Protein AF-A0A957DIC8-F1 (afdb_monomer)

Nearest PDB structures (foldseek):
  5a7d-assembly4_D  TM=9.035E-01  e=2.967E-04  Drosophila melanogaster
  4a1s-assembly1_B  TM=9.105E-01  e=1.262E-03  Drosophila melanogaster
  3ro3-assembly1_A  TM=9.107E-01  e=4.568E-03  Mus musculus
  4i1a-assembly3_A  TM=9.042E-01  e=1.486E-02  Bacillus subtilis subsp. subtilis str. 168
  4i1a-assembly3_B  TM=9.034E-01  e=1.567E-02  Bacillus subtilis subsp. subtilis str. 168

pLDDT: mean 93.75, std 7.5, range [58.19, 98.69]

Mean predicted aligned error: 3.77 Å

Foldseek 3Di:
DVVVVVVVLVVLLVVLVVQLVVCVVVVVLLSNLVSLQSNLVSCVVVVVLVSSLVSLVSSLVSCVVVVVLVSNLVSLQVNLVSCVVVVVNVSSQVSLVSSLVSCVVVVHPCNVVSVVVNVD

Radius of gyration: 14.81 Å; Cα contacts (8 Å, |Δi|>4): 132; chains: 1; bounding box: 31×35×41 Å

Sequence (120 aa):
MLAQDTGEMDLARRRYEESLAMMRELGNRAGIATALGALAILEKAEGNEAEAERLYREAIDIGGQIGDVAGMSINLFNLALLLEKQARLAEALPLLQQSLAIFERLGSPYASHVRPVLER

Structure (mmCIF, N/CA/C/O backbone):
data_AF-A0A957DIC8-F1
#
_entry.id   AF-A0A957DIC8-F1
#
loop_
_atom_site.group_PDB
_atom_site.id
_atom_site.type_symbol
_atom_site.label_atom_id
_atom_site.label_alt_id
_atom_site.label_comp_id
_atom_site.label_asym_id
_atom_site.label_entity_id
_atom_site.label_seq_id
_atom_site.pdbx_PDB_ins_code
_atom_site.Cartn_x
_atom_site.Cartn_y
_atom_site.Cartn_z
_atom_site.occupancy
_atom_site.B_iso_or_equiv
_atom_site.auth_seq_id
_atom_site.auth_comp_id
_atom_site.auth_asym_id
_atom_site.auth_atom_id
_atom_site.pdbx_PDB_model_num
ATOM 1 N N . MET A 1 1 ? 2.372 7.529 25.936 1.00 58.19 1 MET A N 1
ATOM 2 C CA . MET A 1 1 ? 2.758 7.460 24.513 1.00 58.19 1 MET A CA 1
ATOM 3 C C . MET A 1 1 ? 1.603 6.976 23.647 1.00 58.19 1 MET A C 1
ATOM 5 O O . MET A 1 1 ? 1.194 7.756 22.810 1.00 58.19 1 MET A O 1
ATOM 9 N N . LEU A 1 2 ? 0.963 5.833 23.944 1.00 61.56 2 LEU A N 1
ATOM 10 C CA . LEU A 1 2 ? -0.177 5.304 23.163 1.00 61.56 2 LEU A CA 1
ATOM 11 C C . LEU A 1 2 ? -1.284 6.321 22.803 1.00 61.56 2 LEU A C 1
ATOM 13 O O . LEU A 1 2 ? -1.678 6.392 21.653 1.00 61.56 2 LEU A O 1
ATOM 17 N N . ALA A 1 3 ? -1.751 7.150 23.745 1.00 64.38 3 ALA A N 1
ATOM 18 C CA . ALA A 1 3 ? -2.826 8.115 23.466 1.00 64.38 3 ALA A CA 1
ATOM 19 C C . ALA A 1 3 ? -2.434 9.235 22.480 1.00 64.38 3 ALA A C 1
ATOM 21 O O . ALA A 1 3 ? -3.295 9.778 21.797 1.00 64.38 3 ALA A O 1
ATOM 22 N N . GLN A 1 4 ? -1.147 9.592 22.423 1.00 70.62 4 GLN A N 1
ATOM 23 C CA . GLN A 1 4 ? -0.654 10.622 21.510 1.00 70.62 4 GLN A CA 1
ATOM 24 C C . GLN A 1 4 ? -0.507 10.043 20.099 1.00 70.62 4 GLN A C 1
ATOM 26 O O . GLN A 1 4 ? -0.954 10.666 19.144 1.00 70.62 4 GLN A O 1
ATOM 31 N N . ASP A 1 5 ? 0.004 8.813 19.995 1.00 69.06 5 ASP A N 1
ATOM 32 C CA . ASP A 1 5 ? 0.127 8.099 18.722 1.00 69.06 5 ASP A CA 1
ATOM 33 C C . ASP A 1 5 ? -1.251 7.856 18.086 1.00 69.06 5 ASP A C 1
ATOM 35 O O . ASP A 1 5 ? -1.428 8.115 16.899 1.00 69.06 5 ASP A O 1
ATOM 39 N N . THR A 1 6 ? -2.259 7.456 18.875 1.00 73.94 6 THR A N 1
ATOM 40 C CA . THR A 1 6 ? -3.643 7.311 18.388 1.00 73.94 6 THR A CA 1
ATOM 41 C C . THR A 1 6 ? -4.233 8.647 17.926 1.00 73.94 6 THR A C 1
ATOM 43 O O . THR A 1 6 ? -4.849 8.705 16.868 1.00 73.94 6 THR A O 1
ATOM 46 N N . GLY A 1 7 ? -3.995 9.741 18.660 1.00 80.94 7 GLY A N 1
ATOM 47 C CA . GLY A 1 7 ? -4.488 11.068 18.273 1.00 80.94 7 GLY A CA 1
ATOM 48 C C . GLY A 1 7 ? -3.878 11.602 16.969 1.00 80.94 7 GLY A C 1
ATOM 49 O O . GLY A 1 7 ? -4.579 12.226 16.172 1.00 80.94 7 GLY A O 1
ATOM 50 N N . GLU A 1 8 ? -2.595 11.332 16.721 1.00 83.81 8 GLU A N 1
ATOM 51 C CA . GLU A 1 8 ? -1.920 11.694 15.467 1.00 83.81 8 GLU A CA 1
ATOM 52 C C . GLU A 1 8 ? -2.397 10.827 14.289 1.00 83.81 8 GLU A C 1
ATOM 54 O O . GLU A 1 8 ? -2.584 11.344 13.186 1.00 83.81 8 GLU A O 1
ATOM 59 N N . MET A 1 9 ? -2.654 9.529 14.515 1.00 82.75 9 MET A N 1
ATOM 60 C CA . MET A 1 9 ? -3.218 8.633 13.492 1.00 82.75 9 MET A CA 1
ATOM 61 C C . MET A 1 9 ? -4.632 9.068 13.085 1.00 82.75 9 MET A C 1
ATOM 63 O O . MET A 1 9 ? -4.911 9.199 11.891 1.00 82.75 9 MET A O 1
ATOM 67 N N . ASP A 1 10 ? -5.490 9.386 14.060 1.00 87.12 10 ASP A N 1
ATOM 68 C CA . ASP A 1 10 ? -6.846 9.893 13.821 1.00 87.12 10 ASP A CA 1
ATOM 69 C C . ASP A 1 10 ? -6.831 11.216 13.046 1.00 87.12 10 ASP A C 1
ATOM 71 O O . ASP A 1 10 ? -7.641 11.440 12.140 1.00 87.12 10 ASP A O 1
ATOM 75 N N . LEU A 1 11 ? -5.895 12.109 13.380 1.00 90.06 11 LEU A N 1
ATOM 76 C CA . LEU A 1 11 ? -5.728 13.365 12.662 1.00 90.06 11 LEU A CA 1
ATOM 77 C C . LEU A 1 11 ? -5.266 13.118 11.222 1.00 90.06 11 LEU A C 1
ATOM 79 O O . LEU A 1 11 ? -5.849 13.685 10.298 1.00 90.06 11 LEU A O 1
ATOM 83 N N . ALA A 1 12 ? -4.258 12.267 11.018 1.00 89.75 12 ALA A N 1
ATOM 84 C CA . ALA A 1 12 ? -3.749 11.927 9.691 1.00 89.75 12 ALA A CA 1
ATOM 85 C C . ALA A 1 12 ? -4.851 11.333 8.805 1.00 89.75 12 ALA A C 1
ATOM 87 O O . ALA A 1 12 ? -5.046 11.785 7.675 1.00 89.75 12 ALA A O 1
ATOM 88 N N . ARG A 1 13 ? -5.620 10.385 9.348 1.00 92.19 13 ARG A N 1
ATOM 89 C CA . ARG A 1 13 ? -6.784 9.776 8.700 1.00 92.19 13 ARG A CA 1
ATOM 90 C C . ARG A 1 13 ? -7.772 10.827 8.211 1.00 92.19 13 ARG A C 1
ATOM 92 O O . ARG A 1 13 ? -8.043 10.888 7.013 1.00 92.19 13 ARG A O 1
ATOM 99 N N . ARG A 1 14 ? -8.229 11.715 9.101 1.00 94.00 14 ARG A N 1
ATOM 100 C CA . ARG A 1 14 ? -9.170 12.788 8.736 1.00 94.00 14 ARG A CA 1
ATOM 101 C C . ARG A 1 14 ? -8.633 13.672 7.616 1.00 94.00 14 ARG A C 1
ATOM 103 O O . ARG A 1 14 ? -9.366 13.990 6.687 1.00 94.00 14 ARG A O 1
ATOM 110 N N . ARG A 1 15 ? -7.349 14.043 7.659 1.00 94.00 15 ARG A N 1
ATOM 111 C CA . ARG A 1 15 ? -6.744 14.874 6.604 1.00 94.00 15 ARG A CA 1
ATOM 112 C C . ARG A 1 15 ? -6.712 14.167 5.255 1.00 94.00 15 ARG A C 1
ATOM 114 O O . ARG A 1 15 ? -6.980 14.808 4.240 1.00 94.00 15 ARG A O 1
ATOM 121 N N . TYR A 1 16 ? -6.407 12.872 5.225 1.00 94.38 16 TYR A N 1
ATOM 122 C CA . TYR A 1 16 ? -6.444 12.112 3.979 1.00 94.38 16 TYR A CA 1
ATOM 123 C C . TYR A 1 16 ? -7.870 11.914 3.460 1.00 94.38 16 TYR A C 1
ATOM 125 O O . TYR A 1 16 ? -8.071 12.013 2.254 1.00 94.38 16 TYR A O 1
ATOM 133 N N . GLU A 1 17 ? -8.861 11.709 4.329 1.00 95.31 17 GLU A N 1
ATOM 134 C CA . GLU A 1 17 ? -10.276 11.614 3.941 1.00 95.31 17 GLU A CA 1
ATOM 135 C C . GLU A 1 17 ? -10.814 12.936 3.370 1.00 95.31 17 GLU A C 1
ATOM 137 O O . GLU A 1 17 ? -11.424 12.946 2.299 1.00 95.31 17 GLU A O 1
ATOM 142 N N . GLU A 1 18 ? -10.531 14.065 4.027 1.00 95.06 18 GLU A N 1
ATOM 143 C CA . GLU A 1 18 ? -10.873 15.406 3.531 1.00 95.06 18 GLU A CA 1
ATOM 144 C C . GLU A 1 18 ? -10.194 15.687 2.182 1.00 95.06 18 GLU A C 1
ATOM 146 O O . GLU A 1 18 ? -10.825 16.167 1.236 1.00 95.06 18 GLU A O 1
ATOM 151 N N . SER A 1 19 ? -8.907 15.347 2.064 1.00 93.94 19 SER A N 1
ATOM 152 C CA . SER A 1 19 ? -8.155 15.491 0.817 1.00 93.94 19 SER A CA 1
ATOM 153 C C . SER A 1 19 ? -8.726 14.618 -0.299 1.00 93.94 19 SER A C 1
ATOM 155 O O . SER A 1 19 ? -8.894 15.101 -1.419 1.00 93.94 19 SER A O 1
ATOM 157 N N . LEU A 1 20 ? -9.081 13.370 0.008 1.00 96.31 20 LEU A N 1
ATOM 158 C CA . LEU A 1 20 ? -9.697 12.436 -0.927 1.00 96.31 20 LEU A CA 1
ATOM 159 C C . LEU A 1 20 ? -11.043 12.962 -1.437 1.00 96.31 20 LEU A C 1
ATOM 161 O O . LEU A 1 20 ? -11.305 12.883 -2.639 1.00 96.31 20 LEU A O 1
ATOM 165 N N . ALA A 1 21 ? -11.874 13.528 -0.557 1.00 97.19 21 ALA A N 1
ATOM 166 C CA . ALA A 1 21 ? -13.144 14.141 -0.939 1.00 97.19 21 ALA A CA 1
ATOM 167 C C . ALA A 1 21 ? -12.932 15.300 -1.927 1.00 97.19 21 ALA A C 1
ATOM 169 O O . ALA A 1 21 ? -13.497 15.283 -3.021 1.00 97.19 21 ALA A O 1
ATOM 170 N N . MET A 1 22 ? -12.030 16.234 -1.610 1.00 97.19 22 MET A N 1
ATOM 171 C CA . MET A 1 22 ? -11.696 17.350 -2.505 1.00 97.19 22 MET A CA 1
ATOM 172 C C . MET A 1 22 ? -11.113 16.870 -3.843 1.00 97.19 22 MET A C 1
ATOM 174 O O . MET A 1 22 ? -11.475 17.371 -4.906 1.00 97.19 22 MET A O 1
ATOM 178 N N . MET A 1 23 ? -10.224 15.875 -3.833 1.00 97.25 23 MET A N 1
ATOM 179 C CA . MET A 1 23 ? -9.640 15.329 -5.063 1.00 97.25 23 MET A CA 1
ATOM 180 C C . MET A 1 23 ? -10.684 14.625 -5.937 1.00 97.25 23 MET A C 1
ATOM 182 O O . MET A 1 23 ? -10.581 14.700 -7.163 1.00 97.25 23 MET A O 1
ATOM 186 N N . ARG A 1 24 ? -11.698 13.985 -5.336 1.00 96.19 24 ARG A N 1
ATOM 187 C CA . ARG A 1 24 ? -12.853 13.424 -6.055 1.00 96.19 24 ARG A CA 1
ATOM 188 C C . ARG A 1 24 ? -13.697 14.515 -6.706 1.00 96.19 24 ARG A C 1
ATOM 190 O O . ARG A 1 24 ? -14.007 14.385 -7.886 1.00 96.19 24 ARG A O 1
ATOM 197 N N . GLU A 1 25 ? -13.999 15.595 -5.991 1.00 97.19 25 GLU A N 1
ATOM 198 C CA . GLU A 1 25 ? -14.730 16.744 -6.548 1.00 97.19 25 GLU A CA 1
ATOM 199 C C . GLU A 1 25 ? -13.983 17.399 -7.718 1.00 97.19 25 GLU A C 1
ATOM 201 O O . GLU A 1 25 ? -14.585 17.750 -8.731 1.00 97.19 25 GLU A O 1
ATOM 206 N N . LEU A 1 26 ? -12.658 17.509 -7.610 1.00 96.69 26 LEU A N 1
ATOM 207 C CA . LEU A 1 26 ? -11.801 18.087 -8.647 1.00 96.69 26 LEU A CA 1
ATOM 208 C C . LEU A 1 26 ? -11.488 17.121 -9.803 1.00 96.69 26 LEU A C 1
ATOM 210 O O . LEU A 1 26 ? -10.823 17.516 -10.760 1.00 96.69 26 LEU A O 1
ATOM 214 N N . GLY A 1 27 ? -11.888 15.848 -9.713 1.00 95.62 27 GLY A N 1
ATOM 215 C CA . GLY A 1 27 ? -11.508 14.818 -10.683 1.00 95.62 27 GLY A CA 1
ATOM 216 C C . GLY A 1 27 ? -9.997 14.538 -10.737 1.00 95.62 27 GLY A C 1
ATOM 217 O O . GLY A 1 27 ? -9.505 13.989 -11.726 1.00 95.62 27 GLY A O 1
ATOM 218 N N . ASN A 1 28 ? -9.238 14.896 -9.694 1.00 97.38 28 ASN A N 1
ATOM 219 C CA . ASN A 1 28 ? -7.794 14.680 -9.625 1.00 97.38 28 ASN A CA 1
ATOM 220 C C . ASN A 1 28 ? -7.480 13.213 -9.308 1.00 97.38 28 ASN A C 1
ATOM 222 O O . ASN A 1 28 ? -7.221 12.833 -8.166 1.00 97.38 28 ASN A O 1
ATOM 226 N N . ARG A 1 29 ? -7.468 12.385 -10.350 1.00 97.6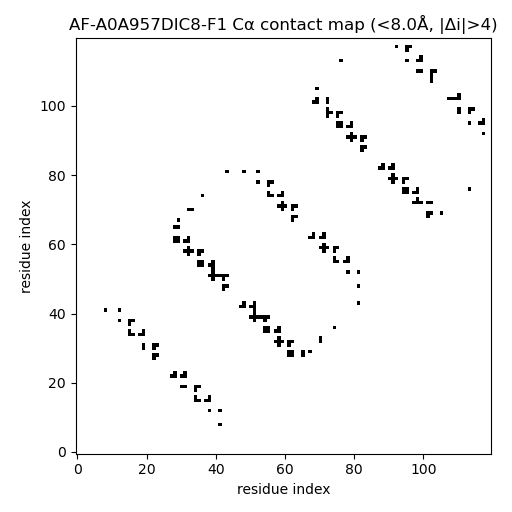2 29 ARG A N 1
ATOM 227 C CA . ARG A 1 29 ? -7.241 10.940 -10.247 1.00 97.62 29 ARG A CA 1
ATOM 228 C C . ARG A 1 29 ? -5.893 10.559 -9.621 1.00 97.62 29 ARG A C 1
ATOM 230 O O . ARG A 1 29 ? -5.850 9.617 -8.837 1.00 97.62 29 ARG A O 1
ATOM 237 N N . ALA A 1 30 ? -4.821 11.296 -9.915 1.00 96.44 30 ALA A N 1
ATOM 238 C CA . ALA A 1 30 ? -3.502 11.049 -9.320 1.00 96.44 30 ALA A CA 1
ATOM 239 C C . ALA A 1 30 ? -3.500 11.322 -7.807 1.00 96.44 30 ALA A C 1
ATOM 241 O O . ALA A 1 30 ? -2.973 10.537 -7.016 1.00 96.44 30 ALA A O 1
ATOM 242 N N . GLY A 1 31 ? -4.158 12.412 -7.399 1.00 96.81 31 GLY A N 1
ATOM 243 C CA . GLY A 1 31 ? -4.379 12.724 -5.992 1.00 96.81 31 GLY A CA 1
ATOM 244 C C . GLY A 1 31 ? -5.184 11.632 -5.284 1.00 96.81 31 GLY A C 1
ATOM 245 O O . GLY A 1 31 ? -4.764 11.155 -4.233 1.00 96.81 31 GLY A O 1
ATOM 246 N N . ILE A 1 32 ? -6.284 11.178 -5.896 1.00 98.25 32 ILE A N 1
ATOM 247 C CA . ILE A 1 32 ? -7.127 10.104 -5.350 1.00 98.25 32 ILE A CA 1
ATOM 248 C C . ILE A 1 32 ? -6.298 8.839 -5.088 1.00 98.25 32 ILE A C 1
ATOM 250 O O . ILE A 1 32 ? -6.338 8.313 -3.979 1.00 98.25 32 ILE A O 1
ATOM 254 N N . ALA A 1 33 ? -5.512 8.373 -6.066 1.00 98.00 33 ALA A N 1
ATOM 255 C CA . ALA A 1 33 ? -4.676 7.180 -5.901 1.00 98.00 33 ALA A CA 1
ATOM 256 C C . ALA A 1 33 ? -3.660 7.332 -4.753 1.00 98.00 33 ALA A C 1
ATOM 258 O O . ALA A 1 33 ? -3.459 6.405 -3.969 1.00 98.00 33 ALA A O 1
ATOM 259 N N . THR A 1 34 ? -3.064 8.519 -4.619 1.00 96.38 34 THR A N 1
ATOM 260 C CA . THR A 1 34 ? -2.111 8.825 -3.541 1.00 96.38 34 THR A CA 1
ATOM 261 C C . THR A 1 34 ? -2.785 8.796 -2.167 1.00 96.38 34 THR A C 1
ATOM 263 O O . THR A 1 34 ? -2.276 8.161 -1.244 1.00 96.38 34 THR A O 1
ATOM 266 N N . ALA A 1 35 ? -3.946 9.443 -2.030 1.00 97.00 35 ALA A N 1
ATOM 267 C CA . ALA A 1 35 ? -4.688 9.494 -0.772 1.00 97.00 35 ALA A CA 1
ATOM 268 C C . ALA A 1 35 ? -5.179 8.104 -0.337 1.00 97.00 35 ALA A C 1
ATOM 270 O O . ALA A 1 35 ? -5.056 7.747 0.832 1.00 97.00 35 ALA A O 1
ATOM 271 N N . LEU A 1 36 ? -5.664 7.288 -1.279 1.00 98.50 36 LEU A N 1
ATOM 272 C CA . LEU A 1 36 ? -6.078 5.907 -1.011 1.00 98.50 36 LEU A CA 1
ATOM 273 C C . LEU A 1 36 ? -4.911 5.040 -0.521 1.00 98.50 36 LEU A C 1
ATOM 275 O O . LEU A 1 36 ? -5.061 4.323 0.465 1.00 98.50 36 LEU A O 1
ATOM 279 N N . GLY A 1 37 ? -3.739 5.137 -1.157 1.00 97.94 37 GLY A N 1
ATOM 280 C CA . GLY A 1 37 ? -2.541 4.418 -0.714 1.00 97.94 37 GLY A CA 1
ATOM 281 C C . GLY A 1 37 ? -2.091 4.822 0.694 1.00 97.94 37 GLY A C 1
ATOM 282 O O . GLY A 1 37 ? -1.704 3.970 1.491 1.00 97.94 37 GLY A O 1
ATOM 283 N N . ALA A 1 38 ? -2.193 6.110 1.035 1.00 96.94 38 ALA A N 1
ATOM 284 C CA . ALA A 1 38 ? -1.879 6.599 2.375 1.00 96.94 38 ALA A CA 1
ATOM 285 C C . ALA A 1 38 ? -2.880 6.101 3.432 1.00 96.94 38 ALA A C 1
ATOM 287 O O . ALA A 1 38 ? -2.465 5.628 4.491 1.00 96.94 38 ALA A O 1
ATOM 288 N N . LEU A 1 39 ? -4.182 6.135 3.131 1.00 97.88 39 LEU A N 1
ATOM 289 C CA . LEU A 1 39 ? -5.217 5.573 4.004 1.00 97.88 39 LEU A CA 1
ATOM 290 C C . LEU A 1 39 ? -5.012 4.070 4.214 1.00 97.88 39 LEU A C 1
ATOM 292 O O . LEU A 1 39 ? -5.091 3.599 5.342 1.00 97.88 39 LEU A O 1
ATOM 296 N N . ALA A 1 40 ? -4.645 3.325 3.169 1.00 98.12 40 ALA A N 1
ATOM 297 C CA . ALA A 1 40 ? -4.364 1.895 3.276 1.00 98.12 40 ALA A CA 1
ATOM 298 C C . ALA A 1 40 ? -3.214 1.580 4.253 1.00 98.12 40 ALA A C 1
ATOM 300 O O . ALA A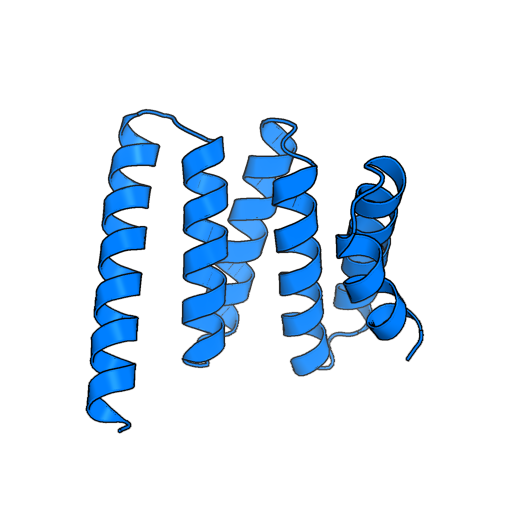 1 40 ? -3.256 0.580 4.975 1.00 98.12 40 ALA A O 1
ATOM 301 N N . ILE A 1 41 ? -2.185 2.434 4.306 1.00 96.06 41 ILE A N 1
ATOM 302 C CA . ILE A 1 41 ? -1.085 2.309 5.275 1.00 96.06 41 ILE A CA 1
ATOM 303 C C . ILE A 1 41 ? -1.602 2.505 6.706 1.00 96.06 41 ILE A C 1
ATOM 305 O O . ILE A 1 41 ? -1.214 1.736 7.589 1.00 96.06 41 ILE A O 1
ATOM 309 N N . LEU A 1 42 ? -2.476 3.492 6.927 1.00 95.12 42 LEU A N 1
ATOM 310 C CA . LEU A 1 42 ? -3.084 3.757 8.235 1.00 95.12 42 LEU A CA 1
ATOM 311 C C . LEU A 1 42 ? -3.972 2.591 8.684 1.00 95.12 42 LEU A C 1
ATOM 313 O O . LEU A 1 42 ? -3.781 2.070 9.779 1.00 95.12 42 LEU A O 1
ATOM 317 N N . GLU A 1 43 ? -4.849 2.095 7.810 1.00 95.69 43 GLU A N 1
ATOM 318 C CA . GLU A 1 43 ? -5.699 0.937 8.116 1.00 95.69 43 GLU A CA 1
ATOM 319 C C . GLU A 1 43 ? -4.881 -0.304 8.467 1.00 95.69 43 GLU A C 1
ATOM 321 O O . GLU A 1 43 ? -5.165 -1.008 9.437 1.00 95.69 43 GLU A O 1
ATOM 326 N N . LYS A 1 44 ? -3.799 -0.552 7.723 1.00 94.94 44 LYS A N 1
ATOM 327 C CA . LYS A 1 44 ? -2.868 -1.640 8.028 1.00 94.94 44 LYS A CA 1
ATOM 328 C C . LYS A 1 44 ? -2.209 -1.459 9.402 1.00 94.94 44 LYS A C 1
ATOM 330 O O . LYS A 1 44 ? -1.962 -2.461 10.074 1.00 94.94 44 LYS A O 1
ATOM 335 N N . ALA A 1 45 ? -1.872 -0.231 9.799 1.00 92.25 45 ALA A N 1
ATOM 336 C CA . ALA A 1 45 ? -1.255 0.055 11.096 1.00 92.25 45 ALA A CA 1
ATOM 337 C C . ALA A 1 45 ? -2.225 -0.181 12.267 1.00 92.25 45 ALA A C 1
ATOM 339 O O . ALA A 1 45 ? -1.801 -0.653 13.319 1.00 92.25 45 ALA A O 1
ATOM 340 N N . GLU A 1 46 ? -3.518 0.061 12.054 1.00 91.44 46 GLU A N 1
ATOM 341 C CA . GLU A 1 46 ? -4.584 -0.177 13.037 1.00 91.44 46 GLU A CA 1
ATOM 342 C C . GLU A 1 46 ? -5.107 -1.625 13.048 1.00 91.44 46 GLU A C 1
ATOM 344 O O . GLU A 1 46 ? -5.901 -1.998 13.909 1.00 91.44 46 GLU A O 1
ATOM 349 N N . GLY A 1 47 ? -4.638 -2.469 12.124 1.00 92.94 47 GLY A N 1
ATOM 350 C CA . GLY A 1 47 ? -5.058 -3.869 12.012 1.00 92.94 47 GLY A CA 1
ATOM 351 C C . GLY A 1 47 ? -6.324 -4.085 11.176 1.00 92.94 47 GLY A C 1
ATOM 352 O O . GLY A 1 47 ? -6.789 -5.219 11.066 1.00 92.94 47 GLY A O 1
ATOM 353 N N . ASN A 1 48 ? -6.842 -3.042 10.524 1.00 95.88 48 ASN A N 1
ATOM 354 C CA . ASN A 1 48 ? -7.974 -3.100 9.598 1.00 95.88 48 ASN A CA 1
ATOM 355 C C . ASN A 1 48 ? -7.522 -3.615 8.220 1.00 95.88 48 ASN A C 1
ATOM 357 O O . ASN A 1 48 ? -7.623 -2.944 7.192 1.00 95.88 48 ASN A O 1
ATOM 361 N N . GLU A 1 49 ? -6.981 -4.831 8.190 1.00 95.44 49 GLU A N 1
ATOM 362 C CA . GLU A 1 49 ? -6.273 -5.364 7.024 1.00 95.44 49 GLU A CA 1
ATOM 363 C C . GLU A 1 49 ? -7.156 -5.521 5.774 1.00 95.44 49 GLU A C 1
ATOM 365 O O . GLU A 1 49 ? -6.683 -5.301 4.662 1.00 95.44 49 GLU A O 1
ATOM 370 N N . ALA A 1 50 ? -8.439 -5.857 5.937 1.00 97.62 50 ALA A N 1
ATOM 371 C CA . ALA A 1 50 ? -9.367 -5.988 4.812 1.00 97.62 50 ALA A CA 1
ATOM 372 C C . ALA A 1 50 ? -9.625 -4.643 4.111 1.00 97.62 50 ALA A C 1
ATOM 374 O O . ALA A 1 50 ? -9.670 -4.577 2.881 1.00 97.62 50 ALA A O 1
ATOM 375 N N . GLU A 1 51 ? -9.750 -3.564 4.887 1.00 98.00 51 GLU A N 1
ATOM 376 C CA . GLU A 1 51 ? -9.945 -2.224 4.335 1.00 98.00 51 GLU A CA 1
ATOM 377 C C . GLU A 1 51 ? -8.655 -1.705 3.694 1.00 98.00 51 GLU A C 1
ATOM 379 O O . GLU A 1 51 ? -8.691 -1.163 2.590 1.00 98.00 51 GLU A O 1
ATOM 384 N N . ALA A 1 52 ? -7.498 -1.975 4.309 1.00 98.31 52 ALA A N 1
ATOM 385 C CA . ALA A 1 52 ? -6.200 -1.684 3.704 1.00 98.31 52 ALA A CA 1
ATOM 386 C C . ALA A 1 52 ? -6.044 -2.349 2.325 1.00 98.31 52 ALA A C 1
ATOM 388 O O . ALA A 1 52 ? -5.651 -1.694 1.359 1.00 98.31 52 ALA A O 1
ATOM 389 N N . GLU A 1 53 ? -6.384 -3.638 2.204 1.00 98.56 53 GLU A N 1
ATOM 390 C CA . GLU A 1 53 ? -6.352 -4.346 0.921 1.00 98.56 53 GLU A CA 1
ATOM 391 C C . GLU A 1 53 ? -7.280 -3.693 -0.112 1.00 98.56 53 GLU A C 1
ATOM 393 O O . GLU A 1 53 ? -6.861 -3.459 -1.251 1.00 98.56 53 GLU A O 1
ATOM 398 N N . ARG A 1 54 ? -8.519 -3.360 0.277 1.00 98.69 54 ARG A N 1
ATOM 399 C CA . ARG A 1 54 ? -9.489 -2.695 -0.604 1.00 98.69 54 ARG A CA 1
ATOM 400 C C . ARG A 1 54 ? -8.942 -1.368 -1.137 1.00 98.69 54 ARG A C 1
ATOM 402 O O . ARG A 1 54 ? -9.000 -1.123 -2.343 1.00 98.69 54 ARG A O 1
ATOM 409 N N . LEU A 1 55 ? -8.383 -0.545 -0.253 1.00 98.69 55 LEU A N 1
ATOM 410 C CA . LEU A 1 55 ? -7.827 0.768 -0.577 1.00 98.69 55 LEU A CA 1
ATOM 411 C C . LEU A 1 55 ? -6.597 0.673 -1.491 1.00 98.69 55 LEU A C 1
ATOM 413 O O . LEU A 1 55 ? -6.522 1.405 -2.479 1.00 98.69 55 LEU A O 1
ATOM 417 N N . TYR A 1 56 ? -5.670 -0.260 -1.233 1.00 98.69 56 TYR A N 1
ATOM 418 C CA . TYR A 1 56 ? -4.536 -0.485 -2.138 1.00 98.69 56 TYR A CA 1
ATOM 419 C C . TYR A 1 56 ? -5.002 -0.890 -3.536 1.00 98.69 56 TYR A C 1
ATOM 421 O O . TYR A 1 56 ? -4.488 -0.368 -4.524 1.00 98.69 56 TYR A O 1
ATOM 429 N N . ARG A 1 57 ? -5.982 -1.797 -3.643 1.00 98.69 57 ARG A N 1
ATOM 430 C CA . ARG A 1 57 ? -6.514 -2.234 -4.944 1.00 98.69 57 ARG A CA 1
ATOM 431 C C . ARG A 1 57 ? -7.176 -1.085 -5.708 1.00 98.69 57 ARG A C 1
ATOM 433 O O . ARG A 1 57 ? -6.941 -0.961 -6.907 1.00 98.69 57 ARG A O 1
ATOM 440 N N . GLU A 1 58 ? -7.937 -0.226 -5.028 1.00 98.56 58 GLU A N 1
ATOM 441 C CA . GLU A 1 58 ? -8.530 0.977 -5.633 1.00 98.56 58 GLU A CA 1
ATOM 442 C C . GLU A 1 58 ? -7.439 1.947 -6.130 1.00 98.56 58 GLU A C 1
ATOM 444 O O . GLU A 1 58 ? -7.504 2.427 -7.262 1.00 98.56 58 GLU A O 1
ATOM 449 N N . ALA A 1 59 ? -6.384 2.176 -5.339 1.00 98.50 59 ALA A N 1
ATOM 450 C CA . ALA A 1 59 ? -5.250 3.011 -5.742 1.00 98.50 59 ALA A CA 1
ATOM 451 C C . ALA A 1 59 ? -4.504 2.450 -6.970 1.00 98.50 59 ALA A C 1
ATOM 453 O O . ALA A 1 59 ? -4.144 3.207 -7.874 1.00 98.50 59 ALA A O 1
ATOM 454 N N . ILE A 1 60 ? -4.298 1.129 -7.020 1.00 98.62 60 ILE A N 1
ATOM 455 C CA . ILE A 1 60 ? -3.653 0.426 -8.141 1.00 98.62 60 ILE A CA 1
ATOM 456 C C . ILE A 1 60 ? -4.477 0.576 -9.423 1.00 98.62 60 ILE A C 1
ATOM 458 O O . ILE A 1 60 ? -3.916 0.929 -10.459 1.00 98.62 60 ILE A O 1
ATOM 462 N N . ASP A 1 61 ? -5.792 0.342 -9.360 1.00 98.44 61 ASP A N 1
ATOM 463 C CA . ASP A 1 61 ? -6.685 0.467 -10.519 1.00 98.44 61 ASP A CA 1
ATOM 464 C C . ASP A 1 61 ? -6.676 1.897 -11.078 1.00 98.44 61 ASP A C 1
ATOM 466 O O . ASP A 1 61 ? -6.468 2.111 -12.275 1.00 98.44 61 ASP A O 1
ATOM 470 N N . ILE A 1 62 ? -6.793 2.901 -10.206 1.00 98.19 62 ILE A N 1
ATOM 471 C CA . ILE A 1 62 ? -6.751 4.304 -10.628 1.00 98.19 62 ILE A CA 1
ATOM 472 C C . ILE A 1 62 ? -5.395 4.655 -11.244 1.00 98.19 62 ILE A C 1
ATOM 474 O O . ILE A 1 62 ? -5.368 5.273 -12.310 1.00 98.19 62 ILE A O 1
ATOM 478 N N . GLY A 1 63 ? -4.290 4.244 -10.614 1.00 97.81 63 GLY A N 1
ATOM 479 C CA . GLY A 1 63 ? -2.937 4.447 -11.135 1.00 97.81 63 GLY A CA 1
ATOM 480 C C . GLY A 1 63 ? -2.754 3.829 -12.524 1.00 97.81 63 GLY A C 1
ATOM 481 O O . GLY A 1 63 ? -2.239 4.485 -13.431 1.00 97.81 63 GLY A O 1
ATOM 482 N N . GLY A 1 64 ? -3.263 2.611 -12.729 1.00 96.94 64 GLY A N 1
ATOM 483 C CA . GLY A 1 64 ? -3.266 1.937 -14.027 1.00 96.94 64 GLY A CA 1
ATOM 484 C C . GLY A 1 64 ? -4.055 2.698 -15.096 1.00 96.94 64 GLY A C 1
ATOM 485 O O . GLY A 1 64 ? -3.569 2.870 -16.213 1.00 96.94 64 GLY A O 1
ATOM 486 N N . GLN A 1 65 ? -5.234 3.220 -14.750 1.00 97.62 65 GLN A N 1
ATOM 487 C CA . GLN A 1 65 ? -6.092 3.964 -15.680 1.00 97.62 65 GLN A CA 1
ATOM 488 C C . GLN A 1 65 ? -5.498 5.307 -16.128 1.00 97.62 65 GLN A C 1
ATOM 490 O O . GLN A 1 65 ? -5.799 5.765 -17.229 1.00 97.62 65 GLN A O 1
ATOM 495 N N . ILE A 1 66 ? -4.666 5.942 -15.298 1.00 97.50 66 ILE A N 1
ATOM 496 C CA . ILE A 1 66 ?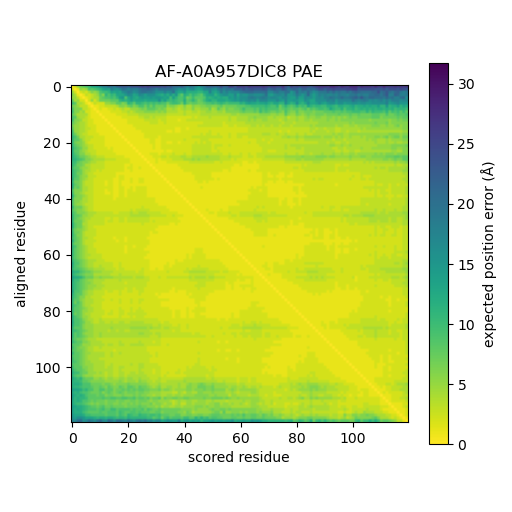 -4.021 7.228 -15.620 1.00 97.50 66 ILE A CA 1
ATOM 497 C C . ILE A 1 66 ? -2.563 7.096 -16.067 1.00 97.50 66 ILE A C 1
ATOM 499 O O . ILE A 1 66 ? -1.927 8.102 -16.370 1.00 97.50 66 ILE A O 1
ATOM 503 N N . GLY A 1 67 ? -2.023 5.875 -16.100 1.00 96.50 67 GLY A N 1
ATOM 504 C CA . GLY A 1 67 ? -0.626 5.623 -16.453 1.00 96.50 67 GLY A CA 1
ATOM 505 C C . GLY A 1 67 ? 0.391 6.036 -15.382 1.00 96.50 67 GLY A C 1
ATOM 506 O O . GLY A 1 67 ? 1.579 6.130 -15.692 1.00 96.50 67 GLY A O 1
ATOM 507 N N . ASP A 1 68 ? -0.028 6.245 -14.129 1.00 96.25 68 ASP A N 1
ATOM 508 C CA . ASP A 1 68 ? 0.880 6.479 -12.999 1.00 96.25 68 ASP A CA 1
ATOM 509 C C . ASP A 1 68 ? 1.500 5.157 -12.531 1.00 96.25 68 ASP A C 1
ATOM 511 O O . ASP A 1 68 ? 1.147 4.560 -11.511 1.00 96.25 68 ASP A O 1
ATOM 515 N N . VAL A 1 69 ? 2.449 4.673 -13.327 1.00 94.69 69 VAL A N 1
ATOM 516 C CA . VAL A 1 69 ? 3.133 3.404 -13.074 1.00 94.69 69 VAL A CA 1
ATOM 517 C C . VAL A 1 69 ? 3.999 3.445 -11.813 1.00 94.69 69 VAL A C 1
ATOM 519 O O . VAL A 1 69 ? 4.190 2.407 -11.181 1.00 94.69 69 VAL A O 1
ATOM 522 N N . ALA A 1 70 ? 4.506 4.618 -11.421 1.00 94.12 70 ALA A N 1
ATOM 523 C CA . ALA A 1 70 ? 5.341 4.763 -10.233 1.00 94.12 70 ALA A CA 1
ATOM 524 C C . ALA A 1 70 ? 4.501 4.634 -8.954 1.00 94.12 70 ALA A C 1
ATOM 526 O O . ALA A 1 70 ? 4.816 3.796 -8.106 1.00 94.12 70 ALA A O 1
ATOM 527 N N . GLY A 1 71 ? 3.403 5.392 -8.850 1.00 95.06 71 GLY A N 1
ATOM 528 C CA . GLY A 1 71 ? 2.465 5.295 -7.733 1.00 95.06 71 GLY A CA 1
ATOM 529 C C . GLY A 1 71 ? 1.802 3.920 -7.654 1.00 95.06 71 GLY A C 1
ATOM 530 O O . GLY A 1 71 ? 1.712 3.327 -6.577 1.00 95.06 71 GLY A O 1
ATOM 531 N N . MET A 1 72 ? 1.426 3.345 -8.800 1.00 97.19 72 MET A N 1
ATOM 532 C CA . MET A 1 72 ? 0.894 1.982 -8.869 1.00 97.19 72 MET A CA 1
ATOM 533 C C . MET A 1 72 ? 1.888 0.950 -8.309 1.00 97.19 72 MET A C 1
ATOM 535 O O . MET A 1 72 ? 1.492 0.096 -7.520 1.00 97.19 72 MET A O 1
ATOM 539 N N . SER A 1 73 ? 3.179 1.044 -8.653 1.00 97.00 73 SER A N 1
ATOM 540 C CA . SER A 1 73 ? 4.211 0.115 -8.167 1.00 97.00 73 SER A CA 1
ATOM 541 C C . SER A 1 73 ? 4.397 0.162 -6.648 1.00 97.00 73 SER A C 1
ATOM 543 O O . SER A 1 73 ? 4.568 -0.882 -6.019 1.00 97.00 73 SER A O 1
ATOM 545 N N . ILE A 1 74 ? 4.313 1.349 -6.041 1.00 97.00 74 ILE A N 1
ATOM 546 C CA . ILE A 1 74 ? 4.382 1.499 -4.579 1.00 97.00 74 ILE A CA 1
ATOM 547 C C . ILE A 1 74 ? 3.203 0.778 -3.911 1.00 97.00 74 ILE A C 1
ATOM 549 O O . ILE A 1 74 ? 3.392 0.033 -2.949 1.00 97.00 74 ILE A O 1
ATOM 553 N N . ASN A 1 75 ? 1.990 0.950 -4.443 1.00 98.19 75 ASN A N 1
ATOM 554 C CA . ASN A 1 75 ? 0.799 0.292 -3.904 1.00 98.19 75 ASN A CA 1
ATOM 555 C C . ASN A 1 75 ? 0.820 -1.231 -4.122 1.00 98.19 75 ASN A C 1
ATOM 557 O O . ASN A 1 75 ? 0.428 -1.971 -3.222 1.00 98.19 75 ASN A O 1
ATOM 561 N N . LEU A 1 76 ? 1.336 -1.710 -5.262 1.00 98.44 76 LEU A N 1
ATOM 562 C CA . LEU A 1 76 ? 1.556 -3.141 -5.518 1.00 98.44 76 LEU A CA 1
ATOM 563 C C . LEU A 1 76 ? 2.484 -3.764 -4.469 1.00 98.44 76 LEU A C 1
ATOM 565 O O . LEU A 1 76 ? 2.160 -4.810 -3.909 1.00 98.44 76 LEU A O 1
ATOM 569 N N . PHE A 1 77 ? 3.608 -3.106 -4.171 1.00 98.06 77 PHE A N 1
ATOM 570 C CA . PHE A 1 77 ? 4.548 -3.577 -3.156 1.00 98.06 77 PHE A CA 1
ATOM 571 C C . PHE A 1 77 ? 3.903 -3.647 -1.767 1.00 98.06 77 PHE A C 1
ATOM 573 O O . PHE A 1 77 ? 3.983 -4.676 -1.098 1.00 98.06 77 PHE A O 1
ATOM 580 N N . ASN A 1 78 ? 3.209 -2.587 -1.350 1.00 98.06 78 ASN A N 1
ATOM 581 C CA . ASN A 1 78 ? 2.570 -2.544 -0.035 1.00 98.06 78 ASN A CA 1
ATOM 582 C C . ASN A 1 78 ? 1.441 -3.573 0.119 1.00 98.06 78 ASN A C 1
ATOM 584 O O . ASN A 1 78 ? 1.325 -4.198 1.176 1.00 98.06 78 ASN A O 1
ATOM 588 N N . LEU A 1 79 ? 0.641 -3.787 -0.930 1.00 98.56 79 LEU A N 1
ATOM 589 C CA . LEU A 1 79 ? -0.372 -4.838 -0.943 1.00 98.56 79 LEU A CA 1
ATOM 590 C C . LEU A 1 79 ? 0.270 -6.223 -0.826 1.00 98.56 79 LEU A C 1
ATOM 592 O O . LEU A 1 79 ? -0.207 -7.060 -0.064 1.00 98.56 79 LEU A O 1
ATOM 596 N N . ALA A 1 80 ? 1.380 -6.462 -1.523 1.00 97.81 80 ALA A N 1
ATOM 597 C CA . ALA A 1 80 ? 2.074 -7.736 -1.426 1.00 97.81 80 ALA A CA 1
ATOM 598 C C . ALA A 1 80 ? 2.594 -8.019 -0.007 1.00 97.81 80 ALA A C 1
ATOM 600 O O . ALA A 1 80 ? 2.419 -9.128 0.490 1.00 97.81 80 ALA A O 1
ATOM 601 N N . LEU A 1 81 ? 3.151 -7.013 0.677 1.00 96.88 81 LEU A N 1
ATOM 602 C CA . LEU A 1 81 ? 3.579 -7.140 2.077 1.00 96.88 81 LEU A CA 1
ATOM 603 C C . LEU A 1 81 ? 2.409 -7.445 3.024 1.00 96.88 81 LEU A C 1
ATOM 605 O O . LEU A 1 81 ? 2.561 -8.202 3.983 1.00 96.88 81 LEU A O 1
ATOM 609 N N . LEU A 1 82 ? 1.237 -6.853 2.772 1.00 97.69 82 LEU A N 1
ATOM 610 C CA . LEU A 1 82 ? 0.023 -7.141 3.535 1.00 97.69 82 LEU A CA 1
ATOM 611 C C . LEU A 1 82 ? -0.421 -8.600 3.344 1.00 97.69 82 LEU A C 1
ATOM 613 O O . LEU A 1 82 ? -0.708 -9.288 4.320 1.00 97.69 82 LEU A O 1
ATOM 617 N N . LEU A 1 83 ? -0.415 -9.088 2.104 1.00 97.31 83 LEU A N 1
ATOM 618 C CA . LEU A 1 83 ? -0.779 -10.466 1.768 1.00 97.31 83 LEU A CA 1
ATOM 619 C C . LEU A 1 83 ? 0.231 -11.490 2.309 1.00 97.31 83 LEU A C 1
ATOM 621 O O . LEU A 1 83 ? -0.170 -12.551 2.786 1.00 97.31 83 LEU A O 1
ATOM 625 N N . GLU A 1 84 ? 1.529 -11.170 2.295 1.00 94.50 84 GLU A N 1
ATOM 626 C CA . GLU A 1 84 ? 2.584 -11.999 2.896 1.00 94.50 84 GLU A CA 1
ATOM 627 C C . GLU A 1 84 ? 2.336 -12.196 4.398 1.00 94.50 84 GLU A C 1
ATOM 629 O O . GLU A 1 84 ? 2.360 -13.326 4.887 1.00 94.50 84 GLU A O 1
ATOM 634 N N . LYS A 1 85 ? 1.992 -11.119 5.120 1.00 94.38 85 LYS A N 1
ATOM 635 C CA . LYS A 1 85 ? 1.637 -11.174 6.550 1.00 94.38 85 LYS A CA 1
ATOM 636 C C . LYS A 1 85 ? 0.436 -12.092 6.824 1.00 94.38 85 LYS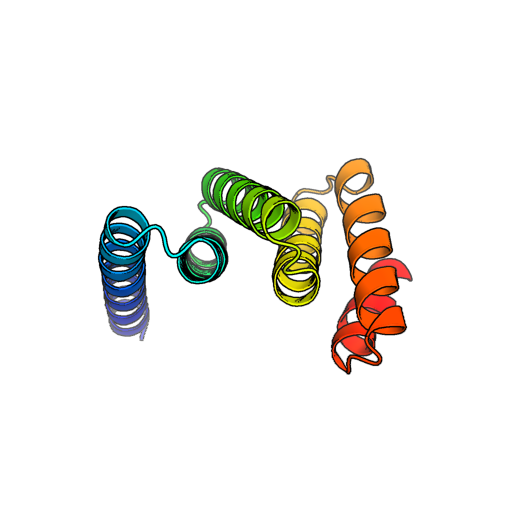 A C 1
ATOM 638 O O . LYS A 1 85 ? 0.360 -12.695 7.891 1.00 94.38 85 LYS A O 1
ATOM 643 N N . GLN A 1 86 ? -0.468 -12.231 5.856 1.00 94.81 86 GLN A N 1
ATOM 644 C CA . GLN A 1 86 ? -1.636 -13.118 5.910 1.00 94.81 86 GLN A CA 1
ATOM 645 C C . GLN A 1 86 ? -1.355 -14.541 5.395 1.00 94.81 86 GLN A C 1
ATOM 647 O O . GLN A 1 86 ? -2.289 -15.321 5.217 1.00 94.81 86 GLN A O 1
ATOM 652 N N . ALA A 1 87 ? -0.094 -14.886 5.114 1.00 95.94 87 ALA A N 1
ATOM 653 C CA . ALA A 1 87 ? 0.313 -16.148 4.491 1.00 95.94 87 ALA A CA 1
ATOM 654 C C . ALA A 1 87 ? -0.314 -16.409 3.099 1.00 95.94 87 ALA A C 1
ATO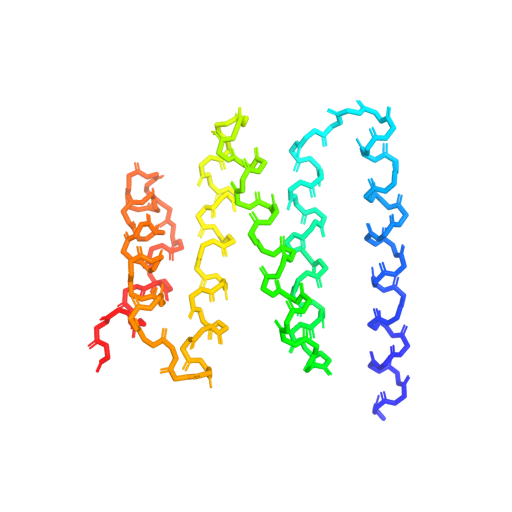M 656 O O . ALA A 1 87 ? -0.320 -17.541 2.610 1.00 95.94 87 ALA A O 1
ATOM 657 N N . ARG A 1 88 ? -0.790 -15.364 2.407 1.00 97.25 88 ARG A N 1
ATOM 658 C CA . ARG A 1 88 ? -1.374 -15.426 1.052 1.00 97.25 88 ARG A CA 1
ATOM 659 C C . ARG A 1 88 ? -0.297 -15.264 -0.026 1.00 97.25 88 ARG A C 1
ATOM 661 O O . ARG A 1 88 ? -0.378 -14.406 -0.904 1.00 97.25 88 ARG A O 1
ATOM 668 N N . LEU A 1 89 ? 0.730 -16.113 0.029 1.00 95.19 89 LEU A N 1
ATOM 669 C CA . LEU A 1 89 ? 1.921 -16.008 -0.830 1.00 95.19 89 LEU A CA 1
ATOM 670 C C . LEU A 1 89 ? 1.609 -16.120 -2.329 1.00 95.19 89 LEU A C 1
ATOM 672 O O . LEU A 1 89 ? 2.222 -15.424 -3.137 1.00 95.19 89 LEU A O 1
ATOM 676 N N . ALA A 1 90 ? 0.626 -16.948 -2.698 1.00 96.62 90 ALA A N 1
ATOM 677 C CA . ALA A 1 90 ? 0.200 -17.116 -4.089 1.00 96.62 90 ALA A CA 1
ATOM 678 C C . ALA A 1 90 ? -0.343 -15.815 -4.711 1.00 96.62 90 ALA A C 1
ATOM 680 O O . ALA A 1 90 ? -0.231 -15.620 -5.918 1.00 96.62 90 ALA A O 1
ATOM 681 N N . GLU A 1 91 ? -0.900 -14.919 -3.892 1.00 97.44 91 GLU A N 1
ATOM 682 C CA . GLU A 1 91 ? -1.381 -13.608 -4.331 1.00 97.44 91 GLU A CA 1
ATOM 683 C C . GLU A 1 91 ? -0.303 -12.525 -4.202 1.00 97.44 91 GLU A C 1
ATOM 685 O O . GLU A 1 91 ? -0.241 -11.626 -5.035 1.00 97.44 91 GLU A O 1
ATOM 690 N N . ALA A 1 92 ? 0.573 -12.612 -3.195 1.00 97.19 92 ALA A N 1
ATOM 691 C CA . ALA A 1 92 ? 1.642 -11.638 -2.972 1.00 97.19 92 ALA A CA 1
ATOM 692 C C . ALA A 1 92 ? 2.731 -11.686 -4.059 1.00 97.19 92 ALA A C 1
ATOM 694 O O . ALA A 1 92 ? 3.179 -10.646 -4.546 1.00 97.19 92 ALA A O 1
ATOM 695 N N . LEU A 1 93 ? 3.148 -12.891 -4.459 1.00 96.69 93 LEU A N 1
ATOM 696 C CA . LEU A 1 93 ? 4.270 -13.100 -5.374 1.00 96.69 93 LEU A CA 1
ATOM 697 C C . LEU A 1 93 ? 4.131 -12.373 -6.728 1.00 96.69 93 LEU A C 1
ATOM 699 O O . LEU A 1 93 ? 5.060 -11.646 -7.094 1.00 96.69 93 LEU A O 1
ATOM 703 N N . PRO A 1 94 ? 3.010 -12.489 -7.473 1.00 97.81 94 PRO A N 1
ATOM 704 C CA . PRO A 1 94 ? 2.866 -11.774 -8.742 1.00 97.81 94 PRO A CA 1
ATOM 705 C C . PRO A 1 94 ? 2.897 -10.247 -8.570 1.00 97.81 94 PRO A C 1
ATOM 707 O O . PRO A 1 94 ? 3.413 -9.545 -9.440 1.00 97.81 94 PRO A O 1
ATOM 710 N N . LEU A 1 95 ? 2.410 -9.720 -7.441 1.00 98.06 95 LEU A N 1
ATOM 711 C CA . LEU A 1 95 ? 2.433 -8.283 -7.157 1.00 98.06 95 LEU A CA 1
ATOM 712 C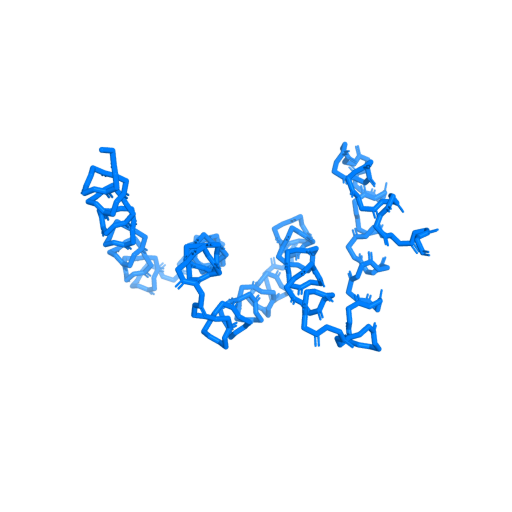 C . LEU A 1 95 ? 3.858 -7.782 -6.876 1.00 98.06 95 LEU A C 1
ATOM 714 O O . LEU A 1 95 ? 4.240 -6.725 -7.383 1.00 98.06 95 LEU A O 1
ATOM 718 N N . LEU A 1 96 ? 4.669 -8.553 -6.135 1.00 96.94 96 LEU A N 1
ATOM 719 C CA . LEU A 1 96 ? 6.094 -8.251 -5.924 1.00 96.94 96 LEU A CA 1
ATOM 720 C C . LEU A 1 96 ? 6.862 -8.243 -7.245 1.00 96.94 96 LEU A C 1
ATOM 722 O O . LEU A 1 96 ? 7.622 -7.312 -7.507 1.00 96.94 96 LEU A O 1
ATOM 726 N N . GLN A 1 97 ? 6.641 -9.250 -8.092 1.00 97.69 97 GLN A N 1
ATOM 727 C CA . GLN A 1 97 ? 7.286 -9.345 -9.404 1.00 97.69 97 GLN A CA 1
ATOM 728 C C . GLN A 1 97 ? 6.920 -8.152 -10.291 1.00 97.69 97 GLN A C 1
ATOM 730 O O . GLN A 1 97 ? 7.797 -7.533 -10.895 1.00 97.69 97 GLN A O 1
ATOM 735 N N . GLN A 1 98 ? 5.634 -7.794 -10.336 1.00 97.44 98 GLN A N 1
ATOM 736 C CA . GLN A 1 98 ? 5.161 -6.654 -11.114 1.00 97.44 98 GLN A CA 1
ATOM 737 C C . GLN A 1 98 ? 5.745 -5.330 -10.599 1.00 97.44 98 GLN A C 1
ATOM 739 O O . GLN A 1 98 ? 6.202 -4.514 -11.401 1.00 97.44 98 GLN A O 1
ATOM 744 N N . SER A 1 99 ? 5.770 -5.122 -9.280 1.00 97.44 99 SER A N 1
ATOM 745 C CA . SER A 1 99 ? 6.366 -3.930 -8.670 1.00 97.44 99 SER A CA 1
ATOM 746 C C . SER A 1 99 ? 7.866 -3.823 -8.966 1.00 97.44 99 SER A C 1
ATOM 748 O O . SER A 1 99 ? 8.336 -2.778 -9.425 1.00 97.44 99 SER A O 1
ATOM 750 N N . LEU A 1 100 ? 8.618 -4.917 -8.793 1.00 97.12 100 LEU A N 1
ATOM 751 C CA . LEU A 1 100 ? 10.053 -4.948 -9.076 1.00 97.12 100 LEU A CA 1
ATOM 752 C C . LEU A 1 100 ? 10.341 -4.606 -10.541 1.00 97.12 100 LEU A C 1
ATOM 754 O O . LEU A 1 100 ? 11.141 -3.711 -10.807 1.00 97.12 100 LEU A O 1
ATOM 758 N N . ALA A 1 101 ? 9.640 -5.245 -11.483 1.00 97.19 101 ALA A N 1
ATOM 759 C CA . ALA A 1 101 ? 9.824 -4.996 -12.911 1.00 97.19 101 ALA A CA 1
ATOM 760 C C . ALA A 1 101 ? 9.579 -3.523 -13.285 1.00 97.19 101 ALA A C 1
ATOM 762 O O . ALA A 1 101 ? 10.301 -2.951 -14.105 1.00 97.19 101 ALA A O 1
ATOM 763 N N . ILE A 1 102 ? 8.579 -2.880 -12.670 1.00 96.50 102 ILE A N 1
ATOM 764 C CA . ILE A 1 102 ? 8.312 -1.456 -12.892 1.00 96.50 102 ILE A CA 1
ATOM 765 C C . ILE A 1 102 ? 9.435 -0.600 -12.308 1.00 96.50 102 ILE A C 1
ATOM 767 O O . ILE A 1 102 ? 9.942 0.276 -13.010 1.00 96.50 102 ILE A O 1
ATOM 771 N N . PHE A 1 103 ? 9.845 -0.836 -11.060 1.00 96.81 103 PHE A N 1
ATOM 772 C CA . PHE A 1 103 ? 10.909 -0.048 -10.442 1.00 96.81 103 PHE A CA 1
ATOM 773 C C . PHE A 1 103 ? 12.242 -0.182 -11.179 1.00 96.81 103 PHE A C 1
ATOM 775 O O . PHE A 1 103 ? 12.920 0.826 -11.369 1.00 96.81 103 PHE A O 1
ATOM 782 N N . GLU A 1 104 ? 12.588 -1.375 -11.657 1.00 95.81 104 GLU A N 1
ATOM 783 C CA . GLU A 1 104 ? 13.790 -1.594 -12.464 1.00 95.81 104 GLU A CA 1
ATOM 784 C C . GLU A 1 104 ? 13.723 -0.849 -13.796 1.00 95.81 104 GLU A C 1
ATOM 786 O O . GLU A 1 104 ? 14.665 -0.140 -14.149 1.00 95.81 104 GLU A O 1
ATOM 791 N N . ARG A 1 105 ? 12.583 -0.915 -14.496 1.00 96.56 105 ARG A N 1
ATOM 792 C CA . ARG A 1 105 ? 12.372 -0.160 -15.740 1.00 96.56 105 ARG A CA 1
ATOM 793 C C . ARG A 1 105 ? 12.496 1.352 -15.536 1.00 96.56 105 ARG A C 1
ATOM 795 O O . ARG A 1 105 ? 12.947 2.051 -16.438 1.00 96.56 105 ARG A O 1
ATOM 802 N N . LEU A 1 106 ? 12.080 1.856 -14.376 1.00 95.31 106 LEU A N 1
ATOM 803 C CA . LEU A 1 106 ? 12.161 3.275 -14.024 1.00 95.31 106 LEU A CA 1
ATOM 804 C C . LEU A 1 106 ? 13.531 3.690 -13.456 1.00 95.31 106 LEU A C 1
ATOM 806 O O . LEU A 1 106 ? 13.714 4.866 -13.155 1.00 95.31 106 LEU A O 1
ATOM 810 N N . GLY A 1 107 ? 14.476 2.759 -13.262 1.00 95.06 107 GLY A N 1
ATOM 811 C CA . GLY A 1 107 ? 15.740 3.042 -12.569 1.00 95.06 107 GLY A CA 1
ATOM 812 C C . GLY A 1 107 ? 15.539 3.502 -11.119 1.00 95.06 107 GLY A C 1
ATOM 813 O O . GLY A 1 107 ? 16.346 4.254 -10.577 1.00 95.06 107 GLY A O 1
ATOM 814 N N . SER A 1 108 ? 14.427 3.101 -10.503 1.00 94.62 108 SER A N 1
ATOM 815 C CA . SER A 1 108 ? 14.013 3.572 -9.190 1.0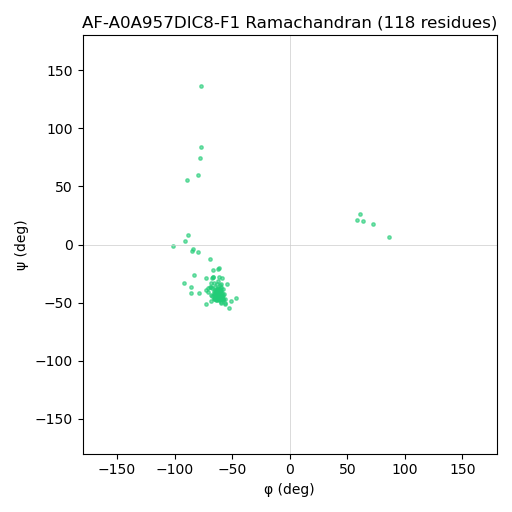0 94.62 108 SER A CA 1
ATOM 816 C C . SER A 1 108 ? 14.820 2.899 -8.074 1.00 94.62 108 SER A C 1
ATOM 818 O O . SER A 1 108 ? 14.951 1.669 -8.077 1.00 94.62 108 SER A O 1
ATOM 820 N N . PRO A 1 109 ? 15.285 3.648 -7.053 1.00 91.38 109 PRO A N 1
ATOM 821 C CA . PRO A 1 109 ? 15.951 3.051 -5.895 1.00 91.38 109 PRO A CA 1
ATOM 822 C C . PRO A 1 109 ? 15.029 2.093 -5.127 1.00 91.38 109 PRO A C 1
ATOM 824 O O . PRO A 1 109 ? 15.524 1.197 -4.442 1.00 91.38 109 PRO A O 1
ATOM 827 N N . TYR A 1 110 ? 13.702 2.210 -5.291 1.00 89.81 110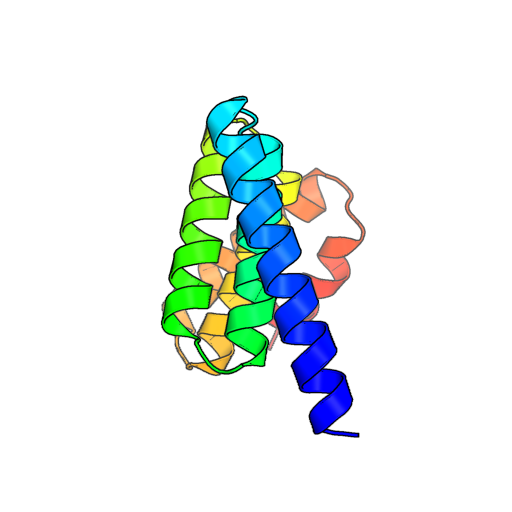 TYR A N 1
ATOM 828 C CA . TYR A 1 110 ? 12.734 1.335 -4.634 1.00 89.81 110 TYR A CA 1
ATOM 829 C C . TYR A 1 110 ? 12.863 -0.142 -5.030 1.00 89.81 110 TYR A C 1
ATOM 831 O O . TYR A 1 110 ? 12.495 -1.002 -4.233 1.00 89.81 110 TYR A O 1
ATOM 839 N N . ALA A 1 111 ? 13.475 -0.466 -6.178 1.00 91.44 111 ALA A N 1
ATOM 840 C CA . ALA A 1 111 ? 13.768 -1.853 -6.555 1.00 91.44 111 ALA A CA 1
ATOM 841 C C . ALA A 1 111 ? 14.578 -2.595 -5.471 1.00 91.44 111 ALA A C 1
ATOM 843 O O . ALA A 1 111 ? 14.353 -3.778 -5.220 1.00 91.44 111 ALA A O 1
ATOM 844 N N . SER A 1 112 ? 15.472 -1.884 -4.772 1.00 91.62 112 SER A N 1
ATOM 845 C CA . SER A 1 112 ? 16.289 -2.447 -3.689 1.00 91.62 112 SER A CA 1
ATOM 846 C C . SER A 1 112 ? 15.486 -2.864 -2.451 1.00 91.62 112 SER A C 1
ATOM 848 O O . SER A 1 112 ? 15.937 -3.728 -1.705 1.00 91.62 112 SER A O 1
ATOM 850 N N . HIS A 1 113 ? 14.287 -2.309 -2.252 1.00 89.62 113 HIS A N 1
ATOM 851 C CA . HIS A 1 113 ? 13.392 -2.705 -1.165 1.00 89.62 113 HIS A CA 1
ATOM 852 C C . HIS A 1 113 ? 12.558 -3.940 -1.515 1.00 89.62 113 HIS A C 1
ATOM 854 O O . HIS A 1 113 ? 12.167 -4.673 -0.611 1.00 89.62 113 HIS A O 1
ATOM 860 N N . VAL A 1 114 ? 12.310 -4.188 -2.806 1.00 91.75 114 VAL A N 1
ATOM 861 C CA . VAL A 1 114 ? 11.465 -5.301 -3.266 1.00 91.75 114 VAL A CA 1
ATOM 862 C C . VAL A 1 114 ? 12.257 -6.604 -3.399 1.00 91.75 114 VAL A C 1
ATOM 864 O O . VAL A 1 114 ? 11.767 -7.649 -2.975 1.00 91.75 114 VAL A O 1
ATOM 867 N N . ARG A 1 115 ? 13.492 -6.561 -3.929 1.00 89.19 115 ARG A N 1
ATOM 868 C CA . ARG A 1 115 ? 14.317 -7.771 -4.165 1.00 89.19 115 ARG A CA 1
ATOM 869 C C . ARG A 1 115 ? 14.445 -8.690 -2.941 1.00 89.19 115 ARG A C 1
ATOM 871 O O . ARG A 1 115 ? 14.119 -9.865 -3.074 1.00 89.19 115 ARG A O 1
ATOM 878 N N . PRO A 1 116 ? 14.780 -8.190 -1.733 1.00 89.94 116 PRO A N 1
ATOM 879 C CA . PRO A 1 116 ? 14.943 -9.056 -0.566 1.00 89.94 116 PRO A CA 1
ATOM 880 C C . PRO A 1 116 ? 13.633 -9.659 -0.057 1.00 89.94 116 PRO A C 1
ATOM 882 O O . PRO A 1 116 ? 13.659 -10.494 0.839 1.00 89.94 116 PRO A O 1
ATOM 885 N N . VAL A 1 117 ? 12.478 -9.178 -0.524 1.00 88.12 117 VAL A N 1
ATOM 886 C CA . VAL A 1 117 ? 11.168 -9.758 -0.195 1.00 88.12 117 VAL A CA 1
ATOM 887 C C . VAL A 1 117 ? 10.845 -10.903 -1.144 1.00 88.12 117 VAL A C 1
ATOM 889 O O . VAL A 1 117 ? 10.290 -11.908 -0.724 1.00 88.12 117 VAL A O 1
ATOM 892 N N . LEU A 1 118 ? 11.233 -10.763 -2.412 1.00 85.19 118 LEU A N 1
ATOM 893 C CA . LEU A 1 118 ? 10.994 -11.760 -3.449 1.00 85.19 118 LEU A CA 1
ATOM 894 C C . LEU A 1 118 ? 11.886 -13.005 -3.308 1.00 85.19 118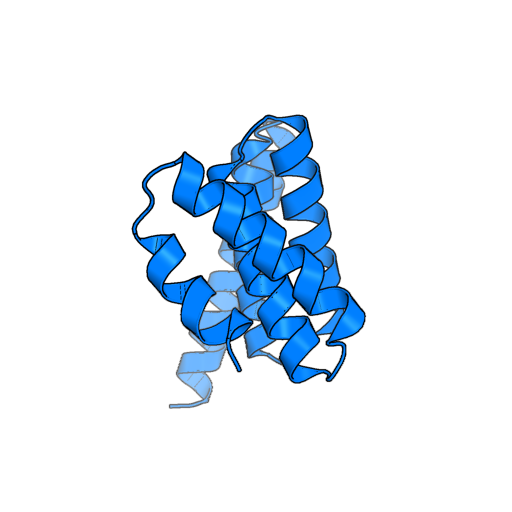 LEU A C 1
ATOM 896 O O . LEU A 1 118 ? 11.502 -14.083 -3.746 1.00 85.19 118 LEU A O 1
ATOM 900 N N . GLU A 1 119 ? 13.078 -12.845 -2.733 1.00 82.94 119 GLU A N 1
ATOM 901 C CA . GLU A 1 119 ? 14.116 -13.883 -2.643 1.00 82.94 119 GLU A CA 1
ATOM 902 C C . GLU A 1 119 ? 14.052 -14.746 -1.364 1.00 82.94 119 GLU A C 1
ATOM 904 O O . GLU A 1 119 ? 14.930 -15.586 -1.166 1.00 82.94 119 GLU A O 1
ATOM 909 N N . ARG A 1 120 ? 13.061 -14.534 -0.486 1.00 78.50 120 ARG A N 1
ATOM 910 C CA . ARG A 1 120 ? 12.893 -15.301 0.767 1.00 78.50 120 ARG A CA 1
ATOM 911 C C . ARG A 1 120 ? 12.197 -16.635 0.530 1.00 78.50 120 ARG A C 1
ATOM 913 O O . ARG A 1 120 ? 12.575 -17.598 1.233 1.00 78.50 120 ARG A O 1
#

Solvent-accessible surface area (backbone atoms only — not comparable to full-atom values): 6130 Å² total; per-residue (Å²): 108,71,72,58,56,50,52,52,49,56,50,52,50,51,53,37,54,54,49,33,52,54,22,58,76,68,65,36,56,71,54,32,23,51,33,31,37,52,50,17,54,52,28,46,73,73,64,41,49,71,58,14,50,53,27,20,52,52,15,30,54,44,17,61,76,72,65,38,60,68,64,20,27,54,30,30,38,53,44,17,55,55,29,45,78,69,70,38,48,88,67,13,50,61,30,41,53,53,20,33,55,47,24,56,75,66,70,39,77,64,27,72,69,42,52,73,66,75,74,111

Secondary structure (DSSP, 8-state):
-HHHHHHHHHHHHHHHHHHHHHHHHTT-HHHHHHHHHHHHHHHHHHT-HHHHHHHHHHHHHHHHHHT-HHHHHHHHHHHHHHHHHTT-HHHHHHHHHHHHHHHHHTT-TTHHHHHHHHT-